Protein AF-X1H042-F1 (afdb_monomer)

Mean predicted aligned error: 3.83 Å

Foldseek 3Di:
DPPQFFFFDWDADPVRWIWGPPDVPDTFTDPDPVLNRLQRCLRNLVVCLVVDDAQDQVSLVSLQVSLVSCVVRVVNVSSVVSNVSSCVNNVD

S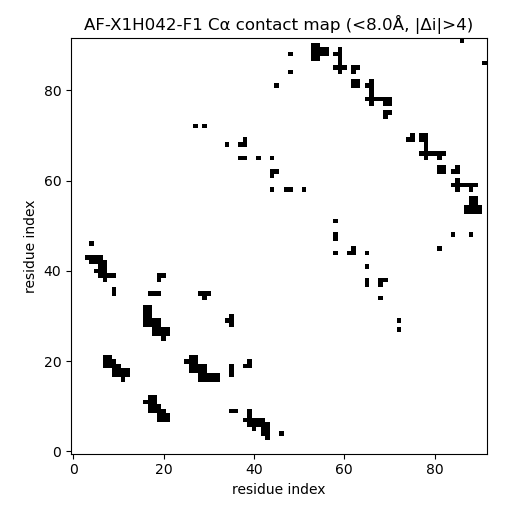olvent-accessible surface area (backbone atoms only — not comparable to full-atom values): 4998 Å² total; per-residue (Å²): 130,82,80,76,61,60,62,39,55,73,48,74,46,97,88,73,39,23,30,24,41,80,49,94,96,41,68,47,81,28,94,38,66,66,57,25,51,44,57,17,36,40,49,36,58,54,46,50,59,72,73,48,77,72,61,31,65,70,56,15,55,51,28,39,57,36,16,54,50,27,40,76,71,71,36,49,73,57,13,53,55,28,45,55,48,18,37,44,20,65,68,94

pLDDT: mean 92.47, std 8.98, range [41.69, 98.0]

Organism: NCBI:txid412755

Nearest PDB structures (foldseek):
  7v6p-assembly1_A-2  TM=7.262E-01  e=4.123E+00  Homo sapiens
  7v1k-assembly1_A-2  TM=7.265E-01  e=6.378E+00  Homo sapiens
  4y6w-assembly1_A-2  TM=7.388E-01  e=7.689E+00  Podospora anserina
  7v1l-assembly1_B-2  TM=7.053E-01  e=9.270E+00  Homo sapiens

Structure (mmCIF, N/CA/C/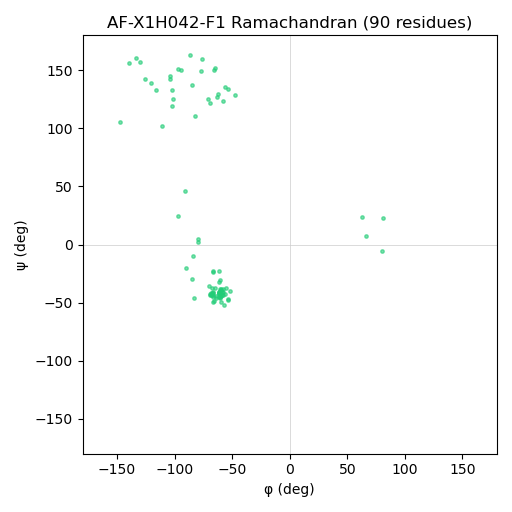O backbone):
data_AF-X1H042-F1
#
_entry.id   AF-X1H042-F1
#
loop_
_atom_site.group_PDB
_atom_site.id
_atom_site.type_symbol
_atom_site.label_atom_id
_atom_site.label_alt_id
_atom_site.label_comp_id
_atom_site.label_asym_id
_atom_site.label_entity_id
_atom_site.label_seq_id
_atom_site.pdbx_PDB_ins_code
_atom_site.Cartn_x
_atom_site.Cartn_y
_atom_site.Cartn_z
_atom_site.occupancy
_atom_site.B_iso_or_equiv
_atom_site.auth_seq_id
_atom_site.auth_comp_id
_atom_site.auth_asym_id
_atom_site.auth_atom_id
_atom_site.pdbx_PDB_model_num
ATOM 1 N N . MET A 1 1 ? -10.554 7.677 -22.184 1.00 41.69 1 MET A N 1
ATOM 2 C CA . MET A 1 1 ? -9.816 8.330 -21.084 1.00 41.69 1 MET A CA 1
ATOM 3 C C . MET A 1 1 ? -9.757 7.335 -19.942 1.00 41.69 1 MET A C 1
ATOM 5 O O . MET A 1 1 ? -10.813 6.974 -19.435 1.00 41.69 1 MET A O 1
ATOM 9 N N . SER A 1 2 ? -8.579 6.799 -19.624 1.00 50.84 2 SER A N 1
ATOM 10 C CA . SER A 1 2 ? -8.418 5.926 -18.456 1.00 50.84 2 SER A CA 1
ATOM 11 C C . SER A 1 2 ? -8.733 6.751 -17.212 1.00 50.84 2 SER A C 1
ATOM 13 O O . SER A 1 2 ? -8.208 7.854 -17.077 1.00 50.84 2 SER A O 1
ATOM 15 N N . LYS A 1 3 ? -9.642 6.281 -16.350 1.00 57.16 3 LYS A N 1
ATOM 16 C CA . LYS A 1 3 ? -9.861 6.921 -15.048 1.00 57.16 3 LYS A CA 1
ATOM 17 C C . LYS A 1 3 ? -8.524 6.908 -14.306 1.00 57.16 3 LYS A C 1
ATOM 19 O O . LYS A 1 3 ? -7.948 5.833 -14.149 1.00 57.16 3 LYS A O 1
ATOM 24 N N . SER A 1 4 ? -8.034 8.077 -13.899 1.00 73.75 4 SER A N 1
ATOM 25 C CA . SER A 1 4 ? -6.880 8.172 -13.007 1.00 73.75 4 SER A CA 1
ATOM 26 C C . SER A 1 4 ? -7.159 7.332 -11.764 1.00 73.75 4 SER A C 1
ATOM 28 O O . SER A 1 4 ? -8.267 7.386 -11.230 1.00 73.75 4 SER A O 1
ATOM 30 N N . ALA A 1 5 ? -6.191 6.522 -11.333 1.00 87.81 5 ALA A N 1
ATOM 31 C CA . ALA A 1 5 ? -6.339 5.769 -10.096 1.00 87.81 5 ALA A CA 1
ATOM 32 C C . ALA A 1 5 ? -6.477 6.749 -8.924 1.00 87.81 5 ALA A C 1
ATOM 34 O O . ALA A 1 5 ? -5.683 7.679 -8.792 1.00 87.81 5 ALA A O 1
ATOM 35 N N . GLU A 1 6 ? -7.494 6.543 -8.095 1.00 91.81 6 GLU A N 1
ATOM 36 C CA . GLU A 1 6 ?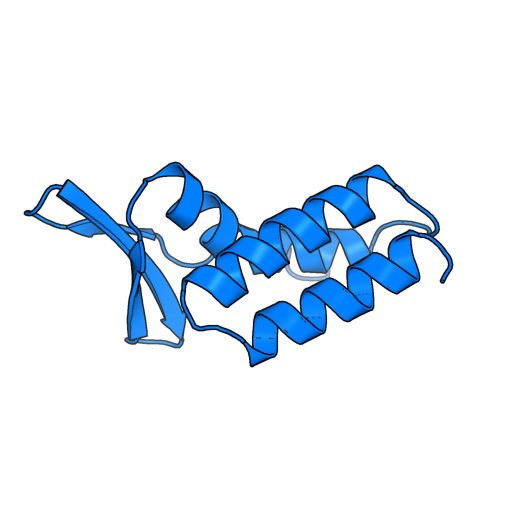 -7.752 7.357 -6.911 1.00 91.81 6 GLU A CA 1
ATOM 37 C C . GLU A 1 6 ? -7.177 6.670 -5.666 1.00 91.81 6 GLU A C 1
ATOM 39 O O . GLU A 1 6 ? -7.066 5.437 -5.633 1.00 91.81 6 GLU A O 1
ATOM 44 N N . PRO A 1 7 ? -6.774 7.445 -4.647 1.00 94.62 7 PRO A N 1
ATOM 45 C CA . PRO A 1 7 ? -6.358 6.870 -3.381 1.00 94.62 7 PRO A CA 1
ATOM 46 C C . PRO A 1 7 ? -7.546 6.183 -2.694 1.00 94.62 7 PRO A C 1
ATOM 48 O O . PRO A 1 7 ? -8.693 6.606 -2.837 1.00 94.62 7 PRO A O 1
ATOM 51 N N . LEU A 1 8 ? -7.272 5.139 -1.914 1.00 94.38 8 LEU A N 1
ATOM 52 C CA . LEU A 1 8 ? -8.285 4.515 -1.062 1.00 94.38 8 LEU A CA 1
ATOM 53 C C . LEU A 1 8 ? -8.747 5.491 0.026 1.00 94.38 8 LEU A C 1
ATOM 55 O O . LEU A 1 8 ? -7.959 6.328 0.482 1.00 94.38 8 LEU A O 1
ATOM 59 N N . SER A 1 9 ? -9.990 5.344 0.488 1.00 95.56 9 SER A N 1
ATOM 60 C CA . SER A 1 9 ? -10.557 6.192 1.536 1.00 95.56 9 SER A CA 1
ATOM 61 C C . SER A 1 9 ? -9.695 6.158 2.800 1.00 95.56 9 SER A C 1
ATOM 63 O O . SER A 1 9 ? -9.278 5.094 3.261 1.00 95.56 9 SER A O 1
ATOM 65 N N . LEU A 1 10 ? -9.457 7.336 3.374 1.00 95.19 10 LEU A N 1
ATOM 66 C CA . LEU A 1 10 ? -8.733 7.525 4.626 1.00 95.19 10 LEU A CA 1
ATOM 67 C C . LEU A 1 10 ? -9.626 8.211 5.645 1.00 95.19 10 LEU A C 1
ATOM 69 O O . LEU A 1 10 ? -10.293 9.194 5.321 1.00 95.19 10 LEU A O 1
ATOM 73 N N . ARG A 1 11 ? -9.567 7.760 6.896 1.00 95.12 11 ARG A N 1
ATOM 74 C CA . ARG A 1 11 ? -10.175 8.478 8.020 1.00 95.12 11 ARG A CA 1
ATOM 75 C C . ARG A 1 11 ? -9.285 8.443 9.250 1.00 95.12 11 ARG A C 1
ATOM 77 O O . ARG A 1 11 ? -8.459 7.545 9.404 1.00 95.12 11 ARG A O 1
ATOM 84 N N . GLN A 1 12 ? -9.474 9.427 10.117 1.00 95.06 12 GLN A N 1
ATOM 85 C CA . GLN A 1 12 ? -8.923 9.412 11.463 1.00 95.06 12 GLN A CA 1
ATOM 86 C C . GLN A 1 12 ? -10.041 9.032 12.434 1.00 95.06 12 GLN A C 1
ATOM 88 O O . GLN A 1 12 ? -11.146 9.563 12.335 1.00 95.06 12 GLN A O 1
ATOM 93 N N . CYS A 1 13 ? -9.759 8.101 13.336 1.00 90.75 13 CYS A N 1
ATOM 94 C CA . CYS A 1 13 ? -10.677 7.677 14.384 1.00 90.75 13 CYS A CA 1
ATOM 95 C C . CYS A 1 13 ? -10.557 8.577 15.619 1.00 90.75 13 CYS A C 1
ATOM 97 O O . CYS A 1 13 ? -9.549 9.260 15.809 1.00 90.75 13 CYS A O 1
ATOM 99 N N . ASP A 1 14 ? -11.558 8.519 16.499 1.00 88.19 14 ASP A N 1
ATOM 100 C CA . ASP A 1 14 ? -11.590 9.296 17.748 1.00 88.19 14 ASP A CA 1
ATOM 101 C C . ASP A 1 14 ? -10.430 8.947 18.702 1.00 88.19 14 ASP A C 1
ATOM 103 O O . ASP A 1 14 ? -10.029 9.763 19.527 1.00 88.19 14 ASP A O 1
ATOM 107 N N . ASP A 1 15 ? -9.844 7.750 18.561 1.00 87.56 15 ASP A N 1
ATOM 108 C CA . ASP A 1 15 ? -8.643 7.308 19.286 1.00 87.56 15 ASP A CA 1
ATOM 109 C C . ASP A 1 15 ? -7.327 7.855 18.688 1.00 87.56 15 ASP A C 1
ATOM 111 O O . ASP A 1 15 ? -6.236 7.492 19.133 1.00 87.56 15 ASP A O 1
ATOM 115 N N . GLY A 1 16 ? -7.420 8.715 17.670 1.00 86.81 16 GLY A N 1
ATOM 116 C CA . GLY A 1 16 ? -6.299 9.339 16.974 1.00 86.81 16 GLY A CA 1
ATOM 117 C C . GLY A 1 16 ? -5.628 8.454 15.920 1.00 86.81 16 GLY A C 1
ATOM 118 O O . GLY A 1 16 ? -4.753 8.955 15.203 1.00 86.81 16 GLY A O 1
ATOM 119 N N . LYS A 1 17 ? -6.024 7.180 15.789 1.00 90.50 17 LYS A N 1
ATOM 120 C CA . LYS A 1 17 ? -5.474 6.253 14.788 1.00 90.50 17 LYS A CA 1
ATOM 121 C C . LYS A 1 17 ? -6.030 6.538 13.402 1.00 90.50 17 LYS A C 1
ATOM 123 O O . LYS A 1 17 ? -7.083 7.151 13.244 1.00 90.50 17 LYS A O 1
ATOM 128 N N . TRP A 1 18 ? -5.308 6.072 12.391 1.00 95.38 18 TRP A N 1
ATOM 129 C CA . TRP A 1 18 ? -5.707 6.217 10.996 1.00 95.38 18 TRP A CA 1
ATOM 130 C C . TRP A 1 18 ? -6.238 4.899 10.463 1.00 95.38 18 TRP A C 1
ATOM 132 O O . TRP A 1 18 ? -5.711 3.840 10.790 1.00 95.38 18 TRP A O 1
ATOM 142 N N . GLU A 1 19 ? -7.265 4.962 9.630 1.00 96.00 19 GLU A N 1
ATOM 143 C CA . GLU A 1 19 ? -7.839 3.799 8.971 1.00 96.00 19 GLU A CA 1
ATOM 144 C C . GLU A 1 19 ? -7.876 3.994 7.460 1.00 96.00 19 GLU A C 1
ATOM 146 O O . GLU A 1 19 ? -8.145 5.098 6.975 1.00 96.00 19 GLU A O 1
ATOM 151 N N . VAL A 1 20 ? -7.620 2.907 6.731 1.00 96.12 20 VAL A N 1
ATOM 152 C CA . VAL A 1 20 ? -7.740 2.846 5.270 1.00 96.12 20 VAL A CA 1
ATOM 153 C C . VAL A 1 20 ? -8.829 1.861 4.890 1.00 96.12 20 VAL A C 1
ATOM 155 O O . VAL A 1 20 ? -8.850 0.739 5.397 1.00 96.12 20 VAL A O 1
ATOM 158 N N . GLU A 1 21 ? -9.706 2.255 3.979 1.00 94.31 21 GLU A N 1
ATOM 159 C CA . GLU A 1 21 ? -10.712 1.357 3.422 1.00 94.31 21 GLU A CA 1
ATOM 160 C C . GLU A 1 21 ? -10.103 0.518 2.295 1.00 94.31 21 GLU A C 1
ATOM 162 O O . GLU A 1 21 ? -9.757 1.032 1.236 1.00 94.31 21 GLU A O 1
ATOM 167 N N . ASN A 1 22 ? -9.938 -0.784 2.516 1.00 86.00 22 ASN A N 1
ATOM 168 C CA . ASN A 1 22 ? -9.375 -1.678 1.498 1.00 86.00 22 ASN A CA 1
ATOM 169 C C . ASN A 1 22 ? -10.440 -2.147 0.493 1.00 86.00 22 ASN A C 1
ATOM 171 O O . ASN A 1 22 ? -10.237 -2.140 -0.719 1.00 86.00 22 ASN A O 1
ATOM 175 N N . VAL A 1 23 ? -11.587 -2.566 1.019 1.00 84.75 23 VAL A N 1
ATOM 176 C CA . VAL A 1 23 ? -12.798 -2.911 0.266 1.00 84.75 23 VAL A CA 1
ATOM 177 C C . VAL A 1 23 ? -13.976 -2.233 0.964 1.00 84.75 23 VAL A C 1
ATOM 179 O O . VAL A 1 23 ? -13.813 -1.881 2.136 1.00 84.75 23 VAL A O 1
ATOM 182 N N . PRO A 1 24 ? -15.131 -2.049 0.297 1.00 87.44 24 PRO A N 1
ATOM 183 C CA . PRO A 1 24 ? -16.275 -1.375 0.902 1.00 87.44 24 PRO A CA 1
ATOM 184 C C . PRO A 1 24 ? -16.580 -1.916 2.300 1.00 87.44 24 PRO A C 1
ATOM 186 O O . PRO A 1 24 ? -16.646 -3.134 2.489 1.00 87.44 24 PRO A O 1
ATOM 189 N N . ASP A 1 25 ? -16.691 -1.005 3.265 1.00 87.19 25 ASP A N 1
ATOM 190 C CA . ASP A 1 25 ? -16.975 -1.281 4.680 1.00 87.19 25 ASP A CA 1
ATOM 191 C C . ASP A 1 25 ? -15.878 -2.045 5.452 1.00 87.19 25 ASP A C 1
ATOM 193 O O . ASP A 1 25 ? -16.062 -2.384 6.624 1.00 87.19 25 ASP A O 1
ATOM 197 N N . ASN A 1 26 ? -14.703 -2.276 4.855 1.00 91.62 26 ASN A N 1
ATOM 198 C CA . ASN A 1 26 ? -13.568 -2.919 5.518 1.00 91.62 26 ASN A CA 1
ATOM 199 C C . ASN A 1 26 ? -12.415 -1.938 5.759 1.00 91.62 26 ASN A C 1
ATOM 201 O O . ASN A 1 26 ? -11.609 -1.651 4.866 1.00 91.62 26 ASN A O 1
ATOM 205 N N . TRP A 1 27 ? -12.319 -1.484 7.006 1.00 94.38 27 TRP A N 1
ATOM 206 C CA . TRP A 1 27 ? -11.356 -0.489 7.461 1.00 94.38 27 TRP A CA 1
ATOM 207 C C . TRP A 1 27 ? -10.187 -1.136 8.201 1.00 94.38 27 TRP A C 1
ATOM 209 O O . TRP A 1 27 ? -10.362 -1.852 9.188 1.00 94.38 27 TRP A O 1
ATOM 219 N N . ILE A 1 28 ? -8.973 -0.855 7.737 1.00 93.88 28 ILE A N 1
ATOM 220 C CA . ILE A 1 28 ? -7.733 -1.374 8.308 1.00 93.88 28 ILE A CA 1
ATOM 221 C C . ILE A 1 28 ? -7.083 -0.286 9.154 1.00 93.88 28 ILE A C 1
ATOM 223 O O . ILE A 1 28 ? -6.701 0.763 8.636 1.00 93.88 28 ILE A O 1
ATOM 227 N N . LYS A 1 29 ? -6.919 -0.558 10.452 1.00 95.00 29 LYS A N 1
ATOM 228 C CA . LYS A 1 29 ? -6.221 0.332 11.386 1.00 95.00 29 LYS A CA 1
ATOM 229 C C . LYS A 1 29 ? -4.720 0.345 11.122 1.00 95.00 29 LYS A C 1
ATOM 231 O O . LYS A 1 29 ? -4.070 -0.697 11.166 1.00 95.00 29 LYS A O 1
ATOM 236 N N . CYS A 1 30 ? -4.194 1.544 10.923 1.00 94.31 30 CYS A N 1
ATOM 237 C CA . CYS A 1 30 ? -2.783 1.846 10.763 1.00 94.31 30 CYS A CA 1
ATOM 238 C C . CYS A 1 30 ? -2.204 2.467 12.038 1.00 94.31 30 CYS A C 1
ATOM 240 O O . CYS A 1 30 ? -2.872 3.233 12.736 1.00 94.31 30 CYS A O 1
ATOM 242 N N . GLU A 1 31 ? -0.946 2.145 12.332 1.00 90.88 31 GLU A N 1
ATOM 243 C CA . GLU A 1 31 ? -0.215 2.668 13.492 1.00 90.88 31 GLU A CA 1
ATOM 244 C C . GLU A 1 31 ? 0.119 4.150 13.325 1.00 90.88 31 GLU A C 1
ATOM 246 O O . GLU A 1 31 ? 0.078 4.915 14.288 1.00 90.88 31 GLU A O 1
ATOM 251 N N . THR A 1 32 ? 0.419 4.568 12.093 1.00 93.50 32 THR A N 1
ATOM 252 C CA . THR A 1 32 ? 0.795 5.944 11.770 1.00 93.50 32 THR A CA 1
ATOM 253 C C . THR A 1 32 ? -0.016 6.485 10.597 1.00 93.50 32 THR A C 1
ATOM 255 O O . THR A 1 32 ? -0.519 5.743 9.750 1.00 93.50 32 THR A O 1
ATOM 258 N N . LYS A 1 33 ? -0.107 7.818 10.520 1.00 95.19 33 LYS A N 1
ATOM 259 C CA . LYS A 1 33 ? -0.680 8.514 9.360 1.00 95.19 33 LYS A CA 1
ATOM 260 C C . LYS A 1 33 ? 0.080 8.192 8.073 1.00 95.19 33 LYS A C 1
ATOM 262 O O . LYS A 1 33 ? -0.533 8.048 7.022 1.00 95.19 33 LYS A O 1
ATOM 267 N N . GLU A 1 34 ? 1.405 8.098 8.161 1.00 95.56 34 GLU A N 1
ATOM 268 C CA . GLU A 1 34 ? 2.266 7.814 7.013 1.00 95.56 34 GLU A CA 1
ATOM 269 C C . GLU A 1 34 ? 1.982 6.422 6.439 1.00 95.56 34 GLU A C 1
ATOM 271 O O . GLU A 1 34 ? 1.814 6.279 5.229 1.00 95.56 34 GLU A O 1
ATOM 276 N N . ASP A 1 35 ? 1.832 5.415 7.299 1.00 95.50 35 ASP A N 1
ATOM 277 C CA . ASP A 1 35 ? 1.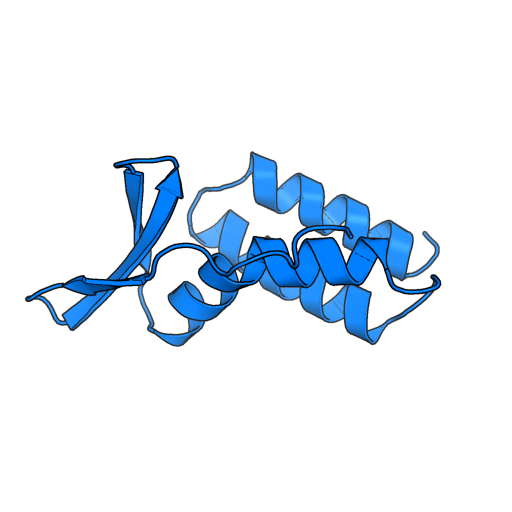474 4.062 6.877 1.00 95.50 35 ASP A CA 1
ATOM 278 C C . ASP A 1 35 ? 0.118 4.034 6.167 1.00 95.50 35 ASP A C 1
ATOM 280 O O . ASP A 1 35 ? 0.001 3.481 5.070 1.00 95.50 35 ASP A O 1
ATOM 284 N N . ALA A 1 36 ? -0.884 4.703 6.748 1.00 95.88 36 ALA A N 1
ATOM 285 C CA . ALA A 1 36 ? -2.206 4.823 6.147 1.00 95.88 36 ALA A CA 1
ATOM 286 C C . ALA A 1 36 ? -2.134 5.480 4.760 1.00 95.88 36 ALA A C 1
ATOM 288 O O . ALA A 1 36 ? -2.729 4.993 3.801 1.00 95.88 36 ALA A O 1
ATOM 289 N N . GLN A 1 37 ? -1.346 6.547 4.618 1.00 96.69 37 GLN A N 1
ATOM 290 C CA . GLN A 1 37 ? -1.143 7.227 3.339 1.00 96.69 37 GLN A CA 1
ATOM 291 C C . GLN A 1 37 ? -0.436 6.349 2.303 1.00 96.69 37 GLN A C 1
ATOM 293 O O . GLN A 1 37 ? -0.785 6.411 1.125 1.00 96.69 37 GLN A O 1
ATOM 298 N N . ILE A 1 38 ? 0.536 5.524 2.700 1.00 96.81 38 ILE A N 1
ATOM 299 C CA . ILE A 1 38 ? 1.213 4.601 1.777 1.00 96.81 38 ILE A CA 1
ATOM 300 C C . ILE A 1 38 ? 0.224 3.566 1.233 1.00 96.81 38 ILE A C 1
ATOM 302 O O . ILE A 1 38 ? 0.192 3.335 0.024 1.00 96.81 38 ILE A O 1
ATOM 306 N N . ILE A 1 39 ? -0.589 2.968 2.107 1.00 96.12 39 ILE A N 1
ATOM 307 C CA . ILE A 1 39 ? -1.590 1.965 1.715 1.00 96.12 39 ILE A CA 1
ATOM 308 C C . ILE A 1 39 ? -2.689 2.612 0.875 1.00 96.12 39 ILE A C 1
ATOM 310 O O . ILE A 1 39 ? -3.066 2.077 -0.164 1.00 96.12 39 ILE A O 1
ATOM 314 N N . SER A 1 40 ? -3.159 3.793 1.272 1.00 97.00 40 SER A N 1
ATOM 315 C CA . SER A 1 40 ? -4.175 4.534 0.528 1.00 97.00 40 SER A CA 1
ATOM 316 C C . SER A 1 40 ? -3.717 4.883 -0.885 1.00 97.00 40 SER A C 1
ATOM 318 O O . SER A 1 40 ? -4.474 4.708 -1.835 1.00 97.00 40 SER A O 1
ATOM 320 N N . ASN A 1 41 ? -2.452 5.261 -1.066 1.00 96.81 41 ASN A N 1
ATOM 321 C CA . ASN A 1 41 ? -1.890 5.545 -2.386 1.00 96.81 41 ASN A CA 1
ATOM 322 C C . ASN A 1 41 ? -1.501 4.290 -3.187 1.00 96.81 41 ASN A C 1
ATOM 324 O O . ASN A 1 41 ? -0.981 4.423 -4.298 1.00 96.81 41 ASN A O 1
ATOM 328 N N . ALA A 1 42 ? -1.738 3.077 -2.678 1.00 96.00 42 ALA A N 1
ATOM 329 C CA . ALA A 1 42 ? -1.383 1.849 -3.383 1.00 96.00 42 ALA A CA 1
ATOM 330 C C . ALA A 1 42 ? -1.955 1.790 -4.819 1.00 96.00 42 ALA A C 1
ATOM 332 O O . ALA A 1 42 ? -1.174 1.522 -5.738 1.00 96.00 42 ALA A O 1
ATOM 333 N N . PRO A 1 43 ? -3.242 2.105 -5.086 1.00 95.06 43 PRO A N 1
ATOM 334 C CA . PRO A 1 43 ? -3.774 2.101 -6.451 1.00 95.06 43 PRO A CA 1
ATOM 335 C C . PRO A 1 43 ? -3.013 3.035 -7.401 1.00 95.06 43 PRO A C 1
ATOM 337 O O . PRO A 1 43 ? -2.758 2.664 -8.545 1.00 95.06 43 PRO A O 1
ATOM 340 N N . ILE A 1 44 ? -2.586 4.205 -6.915 1.00 95.44 44 ILE A N 1
ATOM 341 C CA . ILE A 1 44 ? -1.819 5.191 -7.689 1.00 95.44 44 ILE A CA 1
ATOM 342 C C . ILE A 1 44 ? -0.433 4.650 -8.033 1.00 95.44 44 ILE A C 1
ATOM 344 O O . ILE A 1 44 ? -0.036 4.676 -9.194 1.00 95.44 44 ILE A O 1
ATOM 348 N N . VAL A 1 45 ? 0.294 4.123 -7.044 1.00 95.31 45 VAL A N 1
ATOM 349 C CA . VAL A 1 45 ? 1.638 3.551 -7.259 1.00 95.31 45 VAL A CA 1
ATOM 350 C C . VAL A 1 45 ? 1.577 2.389 -8.252 1.00 95.31 45 VAL A C 1
ATOM 352 O O . VAL A 1 45 ? 2.450 2.226 -9.106 1.00 95.31 45 VAL A O 1
ATOM 355 N N . LEU A 1 46 ? 0.521 1.584 -8.172 1.00 94.81 46 LEU A N 1
ATOM 356 C CA . LEU A 1 46 ? 0.314 0.488 -9.099 1.00 94.81 46 LEU A CA 1
ATOM 357 C C . LEU A 1 46 ? -0.007 0.987 -10.515 1.00 94.81 46 LEU A C 1
ATOM 359 O O . LEU A 1 46 ? 0.550 0.450 -11.470 1.00 94.81 46 LEU A O 1
ATOM 363 N N . GLN A 1 47 ? -0.847 2.016 -10.657 1.00 94.94 47 GLN A N 1
ATOM 364 C CA . GLN A 1 47 ? -1.144 2.652 -11.945 1.00 94.94 47 GLN A CA 1
ATOM 365 C C . GLN A 1 47 ? 0.112 3.244 -12.588 1.00 94.94 47 GLN A C 1
ATOM 367 O O . GLN A 1 47 ? 0.391 2.973 -13.753 1.00 94.94 47 GLN A O 1
ATOM 372 N N . GLU A 1 48 ? 0.925 3.954 -11.811 1.00 93.25 48 GLU A N 1
ATOM 373 C CA . GLU A 1 48 ? 2.208 4.493 -12.262 1.00 93.25 48 GLU A CA 1
ATOM 374 C C . GLU A 1 48 ? 3.121 3.394 -12.818 1.00 93.25 48 GLU A C 1
ATOM 376 O O . GLU A 1 48 ? 3.776 3.596 -13.839 1.00 93.25 48 GLU A O 1
ATOM 381 N N . SER A 1 49 ? 3.115 2.198 -12.217 1.00 94.38 49 SER A N 1
ATOM 382 C CA . SER A 1 49 ? 3.886 1.060 -12.733 1.00 94.38 49 SER A CA 1
ATOM 383 C C . SER A 1 49 ? 3.403 0.525 -14.084 1.00 94.38 49 SER A C 1
ATOM 385 O O . SER A 1 49 ? 4.180 -0.107 -14.797 1.00 94.38 49 SER A O 1
ATOM 387 N N . TYR A 1 50 ? 2.134 0.748 -14.435 1.00 93.38 50 TYR A N 1
ATOM 388 C CA . TYR A 1 50 ? 1.573 0.380 -15.737 1.00 93.38 50 TYR A CA 1
ATOM 389 C C . TYR A 1 50 ? 1.827 1.445 -16.805 1.00 93.38 50 TYR A C 1
ATOM 391 O O . TYR A 1 50 ? 1.919 1.112 -17.983 1.00 93.38 50 TYR A O 1
ATOM 399 N N . GLU A 1 51 ? 1.922 2.708 -16.400 1.00 92.81 51 GLU A N 1
ATOM 400 C CA . GLU A 1 51 ? 2.112 3.849 -17.303 1.00 92.81 51 GLU A CA 1
ATOM 401 C C . GLU A 1 51 ? 3.589 4.168 -17.554 1.00 92.81 51 GLU A C 1
ATO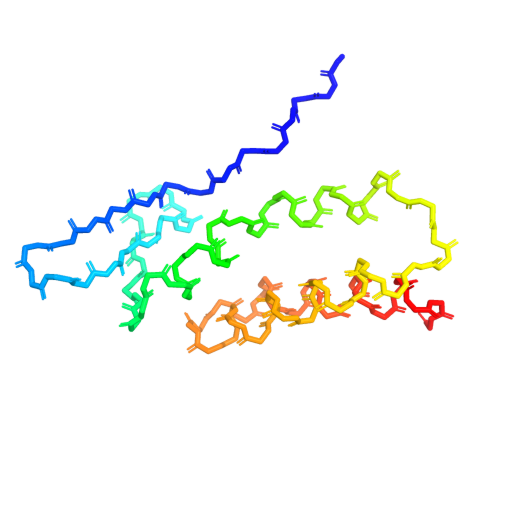M 403 O O . GLU A 1 51 ? 3.933 4.815 -18.543 1.00 92.81 51 GLU A O 1
ATOM 408 N N . THR A 1 52 ? 4.475 3.709 -16.673 1.00 92.00 52 THR A N 1
ATOM 409 C CA . THR A 1 52 ? 5.909 3.970 -16.768 1.00 92.00 52 THR A CA 1
ATOM 410 C C . THR A 1 52 ? 6.608 2.969 -17.681 1.00 92.00 52 THR A C 1
ATOM 412 O O . THR A 1 52 ? 6.406 1.759 -17.589 1.00 92.00 52 THR A O 1
ATOM 415 N N . LEU A 1 53 ? 7.509 3.478 -18.523 1.00 92.44 53 LEU A N 1
ATOM 416 C CA . LEU A 1 53 ? 8.415 2.661 -19.325 1.00 92.44 53 LEU A CA 1
ATOM 417 C C . LEU A 1 53 ? 9.449 1.990 -18.407 1.00 92.44 53 LEU A C 1
ATOM 419 O O . LEU A 1 53 ? 10.153 2.666 -17.656 1.00 92.44 53 LEU A O 1
ATOM 423 N N . LEU A 1 54 ? 9.500 0.659 -18.443 1.00 90.75 54 LEU A N 1
ATOM 424 C CA . LEU A 1 54 ? 10.385 -0.151 -17.605 1.00 90.75 54 LEU A CA 1
ATOM 425 C C . LEU A 1 54 ? 11.689 -0.486 -18.357 1.00 90.75 54 LEU A C 1
ATOM 427 O O . LEU A 1 54 ? 11.648 -0.626 -19.582 1.00 90.75 54 LEU A O 1
ATOM 431 N N . PRO A 1 55 ? 12.827 -0.659 -17.657 1.00 92.81 55 PRO A N 1
ATOM 432 C CA . PRO A 1 55 ? 12.995 -0.621 -16.199 1.00 92.81 55 PRO A CA 1
ATOM 433 C C . PRO A 1 55 ? 13.006 0.804 -15.615 1.00 92.81 55 PRO A C 1
ATOM 435 O O . PRO A 1 55 ? 13.439 1.761 -16.254 1.00 92.81 55 PRO A O 1
ATOM 438 N N . ASN A 1 56 ? 12.537 0.943 -14.373 1.00 96.38 56 ASN A N 1
ATOM 439 C CA . ASN A 1 56 ? 12.524 2.187 -13.613 1.00 96.38 56 ASN A CA 1
ATOM 440 C C . ASN A 1 56 ? 12.701 1.930 -12.101 1.00 96.38 56 ASN A C 1
ATOM 442 O O . ASN A 1 56 ? 11.762 1.546 -11.400 1.00 96.38 56 ASN A O 1
ATOM 446 N N . GLU A 1 57 ? 13.899 2.222 -11.586 1.00 96.19 57 GLU A N 1
ATOM 447 C CA . GLU A 1 57 ? 14.266 2.015 -10.174 1.00 96.19 57 GLU A CA 1
ATOM 448 C C . GLU A 1 57 ? 13.419 2.828 -9.183 1.00 96.19 57 GLU A C 1
ATOM 450 O O . GLU A 1 57 ? 13.130 2.363 -8.080 1.00 96.19 57 GLU A O 1
ATOM 455 N N . LYS A 1 58 ? 12.966 4.032 -9.560 1.00 95.88 58 LYS A N 1
ATOM 456 C CA . LYS A 1 58 ? 12.119 4.852 -8.676 1.00 95.88 58 LYS A CA 1
ATOM 457 C C . LYS A 1 58 ? 10.751 4.206 -8.481 1.00 95.88 58 LYS A C 1
ATOM 459 O O . LYS A 1 58 ? 10.242 4.171 -7.361 1.00 95.88 58 LYS A O 1
ATOM 464 N N . VAL A 1 59 ? 10.174 3.679 -9.559 1.00 95.44 59 VAL A N 1
ATOM 465 C CA . VAL A 1 59 ? 8.908 2.939 -9.504 1.00 95.44 59 VAL A CA 1
ATOM 466 C C . VAL A 1 59 ? 9.089 1.634 -8.733 1.00 95.44 59 VAL A C 1
ATOM 468 O O . VAL A 1 59 ? 8.258 1.323 -7.882 1.00 95.44 59 VAL A O 1
ATOM 471 N N . ALA A 1 60 ? 10.196 0.916 -8.950 1.00 97.19 60 ALA A N 1
ATOM 472 C CA . ALA A 1 60 ? 10.512 -0.296 -8.199 1.00 97.19 60 ALA A CA 1
ATOM 473 C C . ALA A 1 60 ? 10.560 -0.040 -6.684 1.00 97.19 60 ALA A C 1
ATOM 475 O O . ALA A 1 60 ? 9.840 -0.696 -5.935 1.00 97.19 60 ALA A O 1
ATOM 476 N N . ALA A 1 61 ? 11.323 0.962 -6.236 1.00 97.25 61 ALA A N 1
ATOM 477 C CA . ALA A 1 61 ? 11.438 1.303 -4.818 1.00 97.25 61 ALA A CA 1
ATOM 478 C C . ALA A 1 61 ? 10.090 1.702 -4.190 1.00 97.25 61 ALA A C 1
ATOM 480 O O . ALA A 1 61 ? 9.792 1.330 -3.054 1.00 97.25 61 ALA A O 1
ATOM 481 N N . ARG A 1 62 ? 9.243 2.436 -4.927 1.00 96.81 62 ARG A N 1
ATOM 482 C CA . ARG A 1 62 ? 7.894 2.790 -4.454 1.00 96.81 62 ARG A CA 1
ATOM 483 C C . ARG A 1 62 ? 6.998 1.563 -4.325 1.00 96.81 62 ARG A C 1
ATOM 485 O O . ARG A 1 62 ? 6.311 1.436 -3.317 1.00 96.81 62 ARG A O 1
ATOM 492 N N . LEU A 1 63 ? 7.028 0.658 -5.303 1.00 97.75 63 LEU A N 1
ATOM 493 C CA . LEU A 1 63 ? 6.260 -0.587 -5.266 1.00 97.75 63 LEU A CA 1
ATOM 494 C C . LEU A 1 63 ? 6.669 -1.474 -4.088 1.00 97.75 63 LEU A C 1
ATOM 496 O O . LEU A 1 63 ? 5.793 -2.020 -3.424 1.00 97.75 63 LEU A O 1
ATOM 500 N N . GLU A 1 64 ? 7.965 -1.596 -3.801 1.00 98.00 64 GLU A N 1
ATOM 501 C CA . GLU A 1 64 ? 8.443 -2.369 -2.648 1.00 98.00 64 GLU A CA 1
ATOM 502 C C . GLU A 1 64 ? 8.025 -1.760 -1.326 1.00 98.00 64 GLU A C 1
ATOM 504 O O . GLU A 1 64 ? 7.438 -2.447 -0.498 1.00 98.00 64 GLU A O 1
ATOM 509 N N . ARG A 1 65 ? 8.239 -0.451 -1.162 1.00 97.38 65 ARG A N 1
ATOM 510 C CA . ARG A 1 65 ? 7.822 0.248 0.051 1.00 97.38 65 ARG A CA 1
ATOM 511 C C . ARG A 1 65 ? 6.326 0.065 0.306 1.00 97.38 65 ARG A C 1
ATOM 513 O O . ARG A 1 65 ? 5.915 -0.164 1.442 1.00 97.38 65 ARG A O 1
ATOM 520 N N . THR A 1 66 ? 5.504 0.158 -0.740 1.00 97.38 66 THR A N 1
ATOM 521 C CA . THR A 1 66 ? 4.068 -0.107 -0.625 1.00 97.38 66 THR A CA 1
ATOM 522 C C . THR A 1 66 ? 3.791 -1.576 -0.308 1.00 97.38 66 THR A C 1
ATOM 524 O O . THR A 1 66 ? 2.946 -1.846 0.540 1.00 97.38 66 THR A O 1
ATOM 527 N N . ALA A 1 67 ? 4.503 -2.527 -0.919 1.00 97.81 67 ALA A N 1
ATOM 528 C CA . ALA A 1 67 ? 4.347 -3.948 -0.616 1.00 97.81 67 ALA A CA 1
ATOM 529 C C . ALA A 1 67 ? 4.647 -4.279 0.850 1.00 97.81 67 ALA A C 1
ATOM 531 O O . ALA A 1 67 ? 3.869 -5.000 1.470 1.00 97.81 67 ALA A O 1
ATOM 532 N N . ASP A 1 68 ? 5.723 -3.726 1.408 1.00 97.94 68 ASP A N 1
ATOM 533 C CA . ASP A 1 68 ? 6.123 -3.959 2.796 1.00 97.94 68 ASP A CA 1
ATOM 534 C C . ASP A 1 68 ? 5.049 -3.469 3.769 1.00 97.94 68 ASP A C 1
ATOM 536 O O . ASP A 1 68 ? 4.704 -4.162 4.727 1.00 97.94 68 ASP A O 1
ATOM 540 N N . LYS A 1 69 ? 4.446 -2.305 3.489 1.00 97.19 69 LYS A N 1
ATOM 541 C CA . LYS A 1 69 ? 3.318 -1.799 4.281 1.00 97.19 69 LYS A CA 1
ATOM 542 C C . LYS A 1 69 ? 2.066 -2.646 4.107 1.00 97.19 69 LYS A C 1
ATOM 544 O O . LYS A 1 69 ? 1.435 -2.997 5.096 1.00 97.19 69 LYS A O 1
ATOM 549 N N . LEU A 1 70 ? 1.727 -3.054 2.889 1.00 96.50 70 LEU A N 1
ATOM 550 C CA . LEU A 1 70 ? 0.605 -3.969 2.669 1.00 96.50 70 LEU A CA 1
ATOM 551 C C . LEU A 1 70 ? 0.789 -5.286 3.444 1.00 96.50 70 LEU A C 1
ATOM 553 O O . LEU A 1 70 ? -0.163 -5.769 4.055 1.00 96.50 70 LEU A O 1
ATOM 557 N N . GLU A 1 71 ? 2.000 -5.842 3.476 1.00 97.12 71 GLU A N 1
ATOM 558 C CA . GLU A 1 71 ? 2.307 -7.057 4.238 1.00 97.12 71 GLU A CA 1
ATOM 559 C C . GLU A 1 71 ? 2.200 -6.821 5.753 1.00 97.12 71 GLU A C 1
ATOM 561 O O . GLU A 1 71 ? 1.533 -7.598 6.441 1.00 97.12 71 GLU A O 1
ATOM 566 N N . GLN A 1 72 ? 2.759 -5.714 6.263 1.00 96.56 72 GLN A N 1
ATOM 567 C CA . GLN A 1 72 ? 2.667 -5.311 7.677 1.00 96.56 72 GLN A CA 1
ATOM 568 C C . GLN A 1 72 ? 1.210 -5.298 8.171 1.00 96.56 72 GLN A C 1
ATOM 570 O O . GLN A 1 72 ? 0.921 -5.761 9.275 1.00 96.56 72 GLN A O 1
ATOM 575 N N . TYR A 1 73 ? 0.279 -4.836 7.333 1.00 94.50 73 TYR A N 1
ATOM 576 C CA . TYR A 1 73 ? -1.148 -4.751 7.653 1.00 94.50 73 TYR A CA 1
ATOM 577 C C . TYR A 1 73 ? -1.978 -5.939 7.132 1.00 94.50 73 TYR A C 1
ATOM 579 O O . TYR A 1 73 ? -3.195 -5.836 6.972 1.00 94.50 73 TYR A O 1
ATOM 587 N N . LYS A 1 74 ? -1.339 -7.100 6.918 1.00 93.25 74 LYS A N 1
ATOM 588 C CA . LYS A 1 74 ? -1.971 -8.388 6.558 1.00 93.25 74 LYS A CA 1
ATOM 589 C C . LYS A 1 74 ? -2.714 -8.389 5.214 1.00 93.25 74 LYS A C 1
ATOM 591 O O . LYS A 1 74 ? -3.560 -9.248 4.966 1.00 93.25 74 LYS A O 1
ATOM 596 N N . MET A 1 75 ? -2.359 -7.492 4.297 1.00 92.50 75 MET A N 1
ATOM 597 C CA . MET A 1 75 ? -2.891 -7.421 2.930 1.00 92.50 75 MET A CA 1
ATOM 598 C C . MET A 1 75 ? -2.035 -8.238 1.945 1.00 92.50 75 MET A C 1
ATOM 600 O O . MET A 1 75 ? -1.705 -7.776 0.850 1.00 92.50 75 MET A O 1
ATOM 604 N N . GLY A 1 76 ? -1.678 -9.472 2.316 1.00 93.62 76 GLY A N 1
ATOM 605 C CA . GLY A 1 76 ? -0.627 -10.247 1.639 1.00 93.62 76 GLY A CA 1
ATOM 606 C C . GLY A 1 76 ? -0.870 -10.536 0.151 1.00 93.62 76 GLY A C 1
ATOM 607 O O . GLY A 1 76 ? 0.072 -10.589 -0.637 1.00 93.62 76 GLY A O 1
ATOM 608 N N . PHE A 1 77 ? -2.128 -10.663 -0.289 1.00 93.19 77 PHE A N 1
ATOM 609 C CA . PHE A 1 77 ? -2.434 -10.788 -1.723 1.00 93.19 77 PHE A CA 1
ATOM 610 C C . PHE A 1 77 ? -1.988 -9.545 -2.511 1.00 93.19 77 PHE A C 1
ATOM 612 O O . PHE A 1 77 ? -1.352 -9.662 -3.561 1.00 93.19 77 PHE A O 1
ATOM 619 N N . HIS A 1 78 ? -2.273 -8.353 -1.981 1.00 93.94 78 HIS A N 1
ATOM 620 C CA . HIS A 1 78 ? -1.850 -7.097 -2.591 1.00 93.94 78 HIS A CA 1
ATOM 621 C C . HIS A 1 78 ? -0.333 -6.933 -2.484 1.00 93.94 78 HIS A C 1
ATOM 623 O O . HIS A 1 78 ? 0.298 -6.633 -3.492 1.00 93.94 78 HIS A O 1
ATOM 629 N N . ALA A 1 79 ? 0.271 -7.228 -1.330 1.00 96.75 79 ALA A N 1
ATOM 630 C CA . ALA A 1 79 ? 1.724 -7.162 -1.156 1.00 96.75 79 ALA A CA 1
ATOM 631 C C . ALA A 1 79 ? 2.475 -7.981 -2.223 1.00 96.75 79 ALA A C 1
ATOM 633 O O . ALA A 1 79 ? 3.345 -7.454 -2.918 1.00 96.75 79 ALA A O 1
ATOM 634 N N . ARG A 1 80 ? 2.059 -9.233 -2.464 1.00 97.19 80 ARG A N 1
ATOM 635 C CA . ARG A 1 80 ? 2.642 -10.099 -3.509 1.00 97.19 80 ARG A CA 1
ATOM 636 C C . ARG A 1 80 ? 2.513 -9.508 -4.912 1.00 97.19 80 ARG A C 1
ATOM 638 O O . ARG A 1 80 ? 3.455 -9.589 -5.702 1.00 97.19 80 ARG A O 1
ATOM 645 N N . ARG A 1 81 ? 1.369 -8.892 -5.235 1.00 96.62 81 ARG A N 1
ATOM 646 C CA . ARG A 1 81 ? 1.162 -8.211 -6.526 1.00 96.62 81 ARG A CA 1
ATOM 647 C C . ARG A 1 81 ? 2.147 -7.053 -6.709 1.00 96.62 81 ARG A C 1
ATOM 649 O O . ARG A 1 81 ? 2.697 -6.899 -7.800 1.00 96.62 81 ARG A O 1
ATOM 656 N N . PHE A 1 82 ? 2.382 -6.265 -5.663 1.00 97.62 82 PHE A N 1
ATOM 657 C CA . PHE A 1 82 ? 3.328 -5.147 -5.697 1.00 97.62 82 PHE A CA 1
ATOM 658 C C . PHE A 1 82 ? 4.774 -5.629 -5.795 1.00 97.62 82 PHE A C 1
ATOM 660 O O . PHE A 1 82 ? 5.516 -5.121 -6.630 1.00 97.62 82 PHE A O 1
ATOM 667 N N . GLN A 1 83 ? 5.154 -6.671 -5.052 1.00 97.81 83 GLN A N 1
ATOM 668 C CA . GLN A 1 83 ? 6.480 -7.291 -5.167 1.00 97.81 83 GLN A CA 1
ATOM 669 C C . GLN A 1 83 ? 6.752 -7.816 -6.581 1.00 97.81 83 GLN A C 1
ATOM 671 O O . GLN A 1 83 ? 7.834 -7.605 -7.126 1.00 97.81 83 GLN A O 1
ATOM 676 N N . ALA A 1 84 ? 5.772 -8.475 -7.208 1.00 96.81 84 ALA A N 1
ATOM 677 C CA . ALA A 1 84 ? 5.908 -8.945 -8.586 1.00 96.81 84 ALA A CA 1
ATOM 678 C C . ALA A 1 84 ? 6.126 -7.777 -9.563 1.00 96.81 84 ALA A C 1
ATOM 680 O O . ALA A 1 84 ? 6.982 -7.853 -10.441 1.00 96.81 84 ALA A O 1
ATOM 681 N N . ARG A 1 85 ? 5.399 -6.669 -9.382 1.00 96.25 85 ARG A N 1
ATOM 682 C CA . ARG A 1 85 ? 5.582 -5.453 -10.187 1.00 96.25 85 ARG A CA 1
ATOM 683 C C . ARG A 1 85 ? 6.925 -4.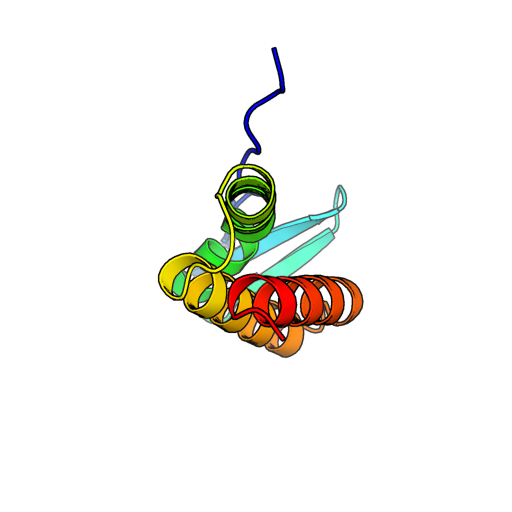777 -9.929 1.00 96.25 85 ARG A C 1
ATOM 685 O O . ARG A 1 85 ? 7.531 -4.301 -10.881 1.00 96.25 85 ARG A O 1
ATOM 692 N N . ALA A 1 86 ? 7.409 -4.771 -8.690 1.00 97.06 86 ALA A N 1
ATOM 693 C CA . ALA A 1 86 ? 8.715 -4.218 -8.349 1.00 97.06 86 ALA A CA 1
ATOM 694 C C . ALA A 1 86 ? 9.849 -4.967 -9.064 1.00 97.06 86 ALA A C 1
ATOM 696 O O . ALA A 1 86 ? 10.755 -4.333 -9.599 1.00 97.06 86 ALA A O 1
ATOM 697 N N . LYS A 1 87 ? 9.770 -6.304 -9.145 1.00 96.75 87 LYS A N 1
ATOM 698 C CA . LYS A 1 87 ? 10.733 -7.127 -9.901 1.00 96.75 87 LYS A CA 1
ATOM 699 C C . LYS A 1 87 ? 10.759 -6.750 -11.383 1.00 96.75 87 LYS A C 1
ATOM 701 O O . LYS A 1 87 ? 11.826 -6.418 -11.891 1.00 96.75 87 LYS A O 1
ATOM 706 N N . LEU A 1 88 ? 9.582 -6.666 -12.011 1.00 95.25 88 LEU A N 1
ATOM 707 C CA . LEU A 1 88 ? 9.454 -6.219 -13.402 1.00 95.25 88 LEU A CA 1
ATOM 708 C C . LEU A 1 88 ? 10.019 -4.808 -13.602 1.00 95.25 88 LEU A C 1
ATOM 710 O O . LEU A 1 88 ? 10.702 -4.545 -14.587 1.00 95.25 88 LEU A O 1
ATOM 714 N N . ALA A 1 89 ? 9.768 -3.899 -12.656 1.00 95.06 89 ALA A N 1
ATOM 715 C CA . ALA A 1 89 ? 10.268 -2.533 -12.727 1.00 95.06 89 ALA A CA 1
ATOM 716 C C . ALA A 1 89 ? 11.796 -2.439 -12.609 1.00 95.06 89 ALA A C 1
ATOM 718 O O . ALA A 1 89 ? 12.372 -1.491 -13.128 1.00 95.06 89 ALA A O 1
ATOM 719 N N . ARG A 1 90 ? 12.467 -3.429 -12.015 1.00 94.69 90 ARG A N 1
ATOM 720 C CA . ARG A 1 90 ? 13.937 -3.546 -12.035 1.00 94.69 90 ARG A CA 1
ATOM 721 C C . ARG A 1 90 ? 14.496 -4.216 -13.288 1.00 94.69 90 ARG A C 1
ATOM 723 O O . ARG A 1 90 ? 15.705 -4.225 -13.478 1.00 94.69 90 ARG A O 1
ATOM 730 N N . GLY A 1 91 ? 13.637 -4.800 -14.123 1.00 90.75 91 GLY A N 1
ATOM 731 C CA . GLY A 1 91 ? 14.052 -5.627 -15.257 1.00 90.75 91 GLY A CA 1
ATOM 732 C C . GLY A 1 91 ? 14.415 -7.07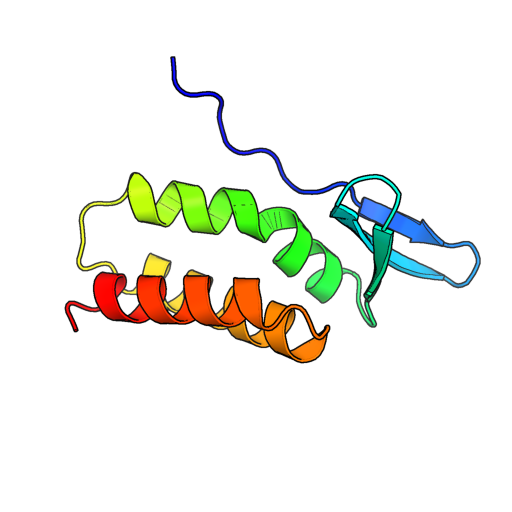1 -14.886 1.00 90.75 91 GLY A C 1
ATOM 733 O O . GLY A 1 91 ? 15.167 -7.694 -15.631 1.00 90.75 91 GLY A O 1
ATOM 734 N N . ASN A 1 92 ? 13.901 -7.585 -13.758 1.00 72.50 92 ASN A N 1
ATOM 735 C CA . ASN A 1 92 ? 14.041 -8.987 -13.333 1.00 72.50 92 ASN A CA 1
ATOM 736 C C . ASN A 1 92 ? 12.821 -9.838 -13.693 1.00 72.50 92 ASN A C 1
ATOM 738 O O . ASN A 1 92 ? 11.685 -9.306 -13.628 1.00 72.50 92 ASN A O 1
#

Sequen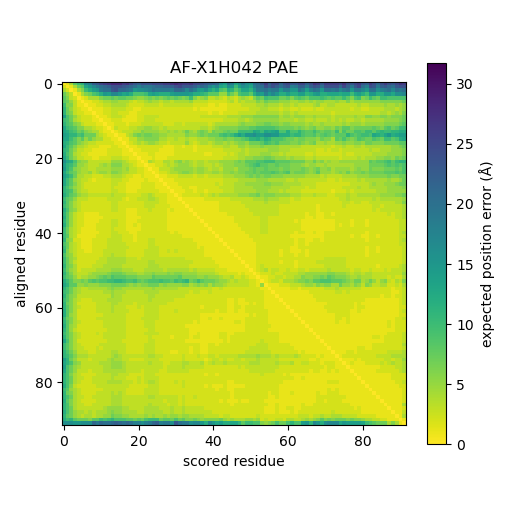ce (92 aa):
MSKSAEPLSLRQCDDGKWEVENVPDNWIKCETKEDAQIISNAPIVLQESYETLLPNEKVAARLERTADKLEQYKMGFHARRFQARAKLARGN

Secondary structure (DSSP, 8-state):
-PPPPPPPPEEE-TTS-EEEEEETTEEEEESSHHHHHHHHTHHHHHHHHHHSPSP-HHHHHHHHHHHHHHHHTT-HHHHHHHHHHHHHHHT-

Radius of gyration: 13.51 Å; Cα contacts (8 Å,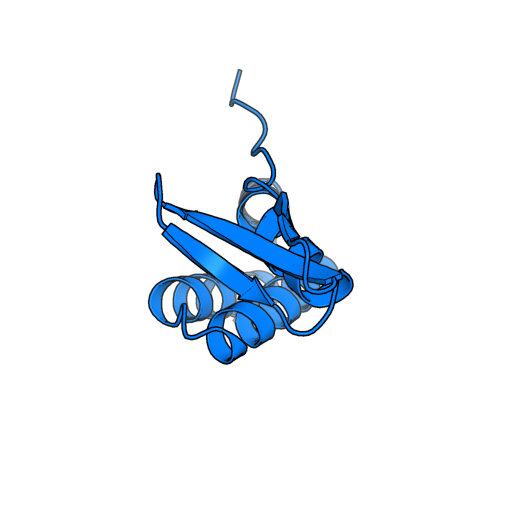 |Δi|>4): 138; chains: 1; bounding box: 31×20×40 Å